Protein AF-A0A317H0X3-F1 (afdb_monomer_lite)

Sequence (182 aa):
QEVAQYVTKSGDRVDGVATDVETVDDAASVFCYGQLVRALLGPDTLLVAAVFHPFAQPYYPYAAIAASWNVIAPMDYWHSRDIRSYSASQVERFVTDSITTIRAAMPSTPTSAAGSALPVEELGQTYDMYSDDGTGNKAPPTGAEIQSDLQTARALGCIGASFFEWQTTTQAEWASIKQFSW

Structure (mmCIF, N/CA/C/O backbone):
data_AF-A0A317H0X3-F1
#
_entry.id   AF-A0A317H0X3-F1
#
loop_
_atom_site.group_PDB
_atom_site.id
_atom_site.type_symbol
_atom_site.label_atom_id
_atom_site.label_alt_id
_atom_site.label_comp_id
_atom_site.label_asym_id
_atom_site.label_entity_id
_atom_site.label_seq_id
_atom_site.pdbx_PDB_ins_code
_atom_site.Cartn_x
_atom_site.Cartn_y
_atom_site.Cartn_z
_atom_site.occupancy
_atom_site.B_iso_or_equiv
_atom_site.auth_seq_id
_atom_site.auth_comp_id
_atom_site.auth_asym_id
_atom_site.auth_atom_id
_atom_site.pdbx_PDB_model_num
ATOM 1 N N . GLN A 1 1 ? -4.798 11.955 18.493 1.00 57.12 1 GLN A N 1
ATOM 2 C CA . GLN A 1 1 ? -6.274 12.053 18.543 1.00 57.12 1 GLN A CA 1
ATOM 3 C C . GLN A 1 1 ? -6.794 13.206 17.695 1.00 57.12 1 GLN A C 1
ATOM 5 O O . GLN A 1 1 ? -7.710 12.963 16.927 1.00 57.12 1 GLN A O 1
ATOM 10 N N . GLU A 1 2 ? -6.196 14.404 17.760 1.00 65.75 2 GLU A N 1
ATOM 11 C CA . GLU A 1 2 ? -6.718 15.587 17.048 1.00 65.75 2 GLU A CA 1
ATOM 12 C C . GLU A 1 2 ? -6.908 15.397 15.537 1.00 65.75 2 GLU A C 1
ATOM 14 O O . GLU A 1 2 ? -7.958 15.768 15.035 1.00 65.75 2 GLU A O 1
ATOM 19 N N . VAL A 1 3 ? -5.970 14.764 14.821 1.00 69.62 3 VAL A N 1
ATOM 20 C CA . VAL A 1 3 ? -6.097 14.566 13.361 1.00 69.62 3 VAL A CA 1
ATOM 21 C C . VAL A 1 3 ? -7.233 13.597 13.006 1.00 69.62 3 VAL A C 1
ATOM 23 O O . VAL A 1 3 ? -8.029 13.881 12.121 1.00 69.62 3 VAL A O 1
ATOM 26 N N . ALA A 1 4 ? -7.352 12.479 13.727 1.00 77.38 4 ALA A N 1
ATOM 27 C CA . ALA A 1 4 ? -8.349 11.441 13.442 1.00 77.38 4 ALA A CA 1
ATOM 28 C C . ALA A 1 4 ? -9.788 11.844 13.818 1.00 77.38 4 ALA A C 1
ATOM 30 O O . ALA A 1 4 ? -10.745 11.259 13.328 1.00 77.38 4 ALA A O 1
ATOM 31 N N . GLN A 1 5 ? -9.943 12.828 14.706 1.00 81.88 5 GLN A N 1
ATOM 32 C CA . GLN A 1 5 ? -11.244 13.353 15.136 1.00 81.88 5 GLN A CA 1
ATOM 33 C C . GLN A 1 5 ? -11.536 14.740 14.552 1.00 81.88 5 GLN A C 1
ATOM 35 O O . GLN A 1 5 ? -12.551 15.350 14.892 1.00 81.88 5 GLN A O 1
ATOM 40 N N . TYR A 1 6 ? -10.649 15.256 13.699 1.00 87.44 6 TYR A N 1
ATOM 41 C CA . TYR A 1 6 ? -10.823 16.563 13.092 1.00 87.44 6 TYR A CA 1
ATOM 42 C C . TYR A 1 6 ? -12.012 16.553 12.131 1.00 87.44 6 TYR A C 1
ATOM 44 O O . TYR A 1 6 ? -12.153 15.662 11.293 1.00 87.44 6 TYR A O 1
ATOM 52 N N . VAL A 1 7 ? -12.842 17.588 12.241 1.00 91.12 7 VAL A N 1
ATOM 53 C CA . VAL A 1 7 ? -13.952 17.848 11.327 1.00 91.12 7 VAL A CA 1
ATOM 54 C C . VAL A 1 7 ? -13.744 19.231 10.724 1.00 91.12 7 VAL A C 1
ATOM 56 O O . VAL A 1 7 ? -13.556 20.213 11.451 1.00 91.12 7 VAL A O 1
ATOM 59 N N . THR A 1 8 ? -13.753 19.319 9.395 1.00 92.62 8 THR A N 1
ATOM 60 C CA . THR A 1 8 ? -13.625 20.596 8.686 1.00 92.62 8 THR A CA 1
ATOM 61 C C . THR A 1 8 ? -14.842 21.481 8.965 1.00 92.62 8 THR A C 1
ATOM 63 O O . THR A 1 8 ? -15.900 21.026 9.402 1.00 92.62 8 THR A O 1
ATOM 66 N N . LYS A 1 9 ? -14.745 22.778 8.648 1.00 94.81 9 LYS A N 1
ATOM 67 C CA . LYS A 1 9 ? -15.907 23.682 8.738 1.00 94.81 9 LYS A CA 1
ATOM 68 C C . LYS A 1 9 ? -17.070 23.256 7.830 1.00 94.81 9 LYS A C 1
ATOM 70 O O . LYS A 1 9 ? -18.208 23.601 8.130 1.00 94.81 9 LYS A O 1
ATOM 75 N N . SER A 1 10 ? -16.788 22.544 6.738 1.00 95.31 10 SER A N 1
ATOM 76 C CA . SER A 1 10 ? -17.785 21.973 5.823 1.00 95.31 10 SER A CA 1
ATOM 77 C C . SER A 1 10 ? -18.396 20.661 6.325 1.00 95.31 10 SER A C 1
ATOM 79 O O . SER A 1 10 ? -19.375 20.207 5.741 1.00 95.31 10 SER A O 1
ATOM 81 N N . GLY A 1 11 ? -17.887 20.089 7.422 1.00 95.06 11 GLY A N 1
ATOM 82 C CA . GLY A 1 11 ? -18.375 18.832 7.993 1.00 95.06 11 GLY A CA 1
ATOM 83 C C . GLY A 1 11 ? -17.641 17.585 7.497 1.00 95.06 11 GLY A C 1
ATOM 84 O O . GLY A 1 11 ? -18.029 16.478 7.869 1.00 95.06 11 GLY A O 1
ATOM 85 N N . ASP A 1 12 ? -16.589 17.74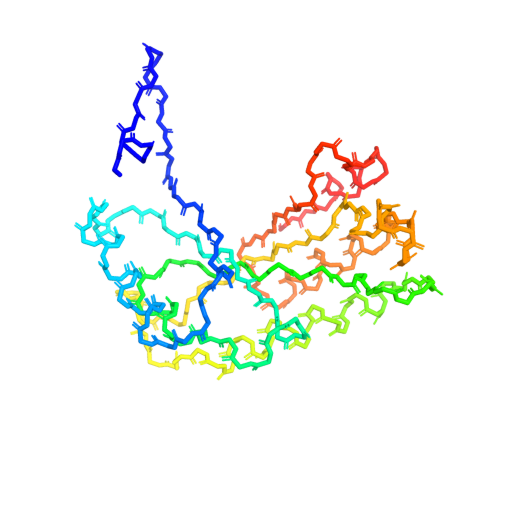6 6.693 1.00 93.06 12 ASP A N 1
ATOM 86 C CA . ASP A 1 12 ? -15.772 16.629 6.220 1.00 93.06 12 ASP A CA 1
ATOM 87 C C . ASP A 1 12 ? -14.940 16.068 7.369 1.00 93.06 12 ASP A C 1
ATOM 89 O O . ASP A 1 12 ? -14.445 16.808 8.224 1.00 93.06 12 ASP A O 1
ATOM 93 N N . ARG A 1 13 ? -14.762 14.753 7.369 1.00 91.56 13 ARG A N 1
ATOM 94 C CA . ARG A 1 13 ? -13.989 14.013 8.364 1.00 91.56 13 ARG A CA 1
ATOM 95 C C . ARG A 1 13 ? -13.214 12.903 7.673 1.00 91.56 13 ARG A C 1
ATOM 97 O O . ARG A 1 13 ? -13.568 12.506 6.567 1.00 91.56 13 ARG A O 1
ATOM 104 N N . VAL A 1 14 ? -12.187 12.395 8.339 1.00 90.19 14 VAL A N 1
ATOM 105 C CA . VAL A 1 14 ? -11.507 11.180 7.885 1.00 90.19 14 VAL A CA 1
ATOM 106 C C . VAL A 1 14 ? -12.385 9.954 8.150 1.00 90.19 14 VAL A C 1
ATOM 108 O O . VAL A 1 14 ? -13.042 9.870 9.188 1.00 90.19 14 VAL A O 1
ATOM 111 N N . ASP A 1 15 ? -12.381 9.000 7.222 1.00 90.81 15 ASP A N 1
ATOM 112 C CA . ASP A 1 15 ? -13.093 7.720 7.367 1.00 90.81 15 ASP A CA 1
ATOM 113 C C . ASP A 1 15 ? -12.230 6.637 8.042 1.00 90.81 15 ASP A C 1
ATOM 115 O O . ASP A 1 15 ? -12.723 5.586 8.450 1.00 90.81 15 ASP A O 1
ATOM 119 N N . GLY A 1 16 ? -10.932 6.903 8.185 1.00 92.00 16 GLY A N 1
ATOM 120 C CA . GLY A 1 16 ? -9.961 5.999 8.780 1.00 92.00 16 GLY A CA 1
ATOM 121 C C . GLY A 1 16 ? -8.596 6.654 8.944 1.00 92.00 16 GLY A C 1
ATOM 122 O O . GLY A 1 16 ? -8.397 7.823 8.612 1.00 92.00 16 GLY A O 1
ATOM 123 N N . VAL A 1 17 ? -7.652 5.881 9.470 1.00 93.25 17 VAL A N 1
ATOM 124 C CA . VAL A 1 17 ? -6.259 6.284 9.654 1.00 93.25 17 VAL A CA 1
ATOM 125 C C . VAL A 1 17 ? -5.363 5.237 9.008 1.00 93.25 17 VAL A C 1
ATOM 127 O O . VAL A 1 17 ? -5.400 4.069 9.395 1.00 93.25 17 VAL A O 1
ATOM 130 N N . ALA A 1 18 ? -4.551 5.671 8.048 1.00 94.00 18 ALA A N 1
ATOM 131 C CA . ALA A 1 18 ? -3.405 4.915 7.572 1.00 94.00 18 ALA A CA 1
ATOM 132 C C . ALA A 1 18 ? -2.159 5.413 8.308 1.00 94.00 18 ALA A C 1
ATOM 134 O O . ALA A 1 18 ? -1.907 6.620 8.340 1.00 94.00 18 ALA A O 1
ATOM 135 N N . THR A 1 19 ? -1.408 4.505 8.922 1.00 92.88 19 THR A N 1
ATOM 136 C CA . THR A 1 19 ? -0.170 4.849 9.625 1.00 92.88 19 THR A CA 1
ATOM 137 C C . THR A 1 19 ? 0.996 4.127 9.001 1.00 92.88 19 THR A C 1
ATOM 139 O O . THR A 1 19 ? 0.939 2.917 8.805 1.00 92.88 19 THR A O 1
ATOM 142 N N . ASP A 1 20 ? 2.063 4.881 8.790 1.00 93.75 20 ASP A N 1
ATOM 143 C CA . ASP A 1 20 ? 3.359 4.372 8.386 1.00 93.75 20 ASP A CA 1
ATOM 144 C C . ASP A 1 20 ? 4.139 3.835 9.596 1.00 93.75 20 ASP A C 1
ATOM 146 O O . ASP A 1 20 ? 4.525 4.591 10.495 1.00 93.75 20 ASP A O 1
ATOM 150 N 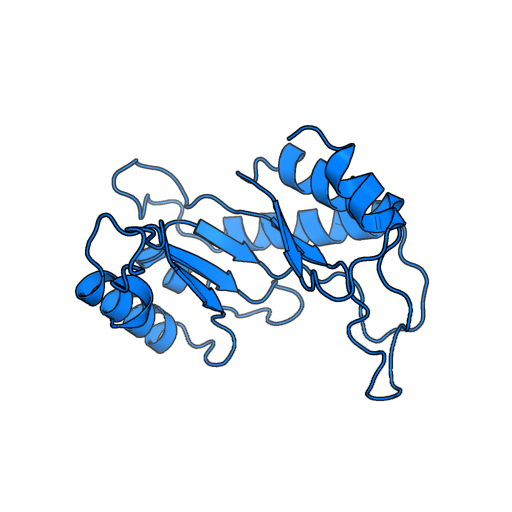N . VAL A 1 21 ? 4.284 2.511 9.690 1.00 93.00 21 VAL A N 1
ATOM 151 C CA . VAL A 1 21 ? 4.850 1.821 10.861 1.00 93.00 21 VAL A CA 1
ATOM 152 C C . VAL A 1 21 ? 6.265 1.318 10.545 1.00 93.00 21 VAL A C 1
ATOM 154 O O . VAL A 1 21 ? 6.544 0.129 10.586 1.00 93.00 21 VAL A O 1
ATOM 157 N N . GLU A 1 22 ? 7.201 2.204 10.223 1.00 85.44 22 GLU A N 1
ATOM 158 C CA . GLU A 1 22 ? 8.555 1.788 9.800 1.00 85.44 22 GLU A CA 1
ATOM 159 C C . GLU A 1 22 ? 9.609 1.816 10.912 1.00 85.44 22 GLU A C 1
ATOM 161 O O . GLU A 1 22 ? 10.504 0.983 10.977 1.00 85.44 22 GLU A O 1
ATOM 166 N N . THR A 1 23 ? 9.547 2.804 11.801 1.00 74.56 23 THR A N 1
ATOM 167 C CA . THR A 1 23 ? 10.720 3.182 12.618 1.00 74.56 23 THR A CA 1
ATOM 168 C C . THR A 1 23 ? 11.031 2.252 13.790 1.00 74.56 23 THR A C 1
ATOM 170 O O . THR A 1 23 ? 12.132 2.309 14.339 1.00 74.56 23 THR A O 1
ATOM 173 N N . VAL A 1 24 ? 10.078 1.408 14.187 1.00 75.62 24 VAL A N 1
ATOM 174 C CA . VAL A 1 24 ? 10.244 0.411 15.246 1.00 75.62 24 VAL A CA 1
ATOM 175 C C . VAL A 1 24 ? 9.689 -0.913 14.744 1.00 75.62 24 VAL A C 1
ATOM 177 O O . VAL A 1 24 ? 8.518 -1.000 14.385 1.00 75.62 24 VAL A O 1
ATOM 180 N N . ASP A 1 25 ? 10.532 -1.938 14.741 1.00 79.81 25 ASP A N 1
ATOM 181 C CA . ASP A 1 25 ? 10.276 -3.246 14.136 1.00 79.81 25 ASP A CA 1
ATOM 182 C C . ASP A 1 25 ? 10.333 -4.401 15.149 1.00 79.81 25 ASP A C 1
ATOM 184 O O . ASP A 1 25 ? 10.272 -5.572 14.774 1.00 79.81 25 ASP A O 1
ATOM 188 N N . ASP A 1 26 ? 10.389 -4.106 16.450 1.00 92.44 26 ASP A N 1
ATOM 189 C CA . ASP A 1 26 ? 10.229 -5.129 17.475 1.00 92.44 26 ASP A CA 1
ATOM 190 C C . ASP A 1 26 ? 8.744 -5.406 17.759 1.00 92.44 26 ASP A C 1
ATOM 192 O O . ASP A 1 26 ? 7.898 -4.508 17.833 1.00 92.44 26 ASP A O 1
ATOM 196 N N . ALA A 1 27 ? 8.417 -6.684 17.949 1.00 91.88 27 ALA A N 1
ATOM 197 C CA . ALA A 1 27 ? 7.035 -7.123 18.098 1.00 91.88 27 ALA A CA 1
ATOM 198 C C . ALA A 1 27 ? 6.316 -6.505 19.311 1.00 91.88 27 ALA A C 1
ATOM 200 O O . ALA A 1 27 ? 5.108 -6.280 19.247 1.00 91.88 27 ALA A O 1
ATOM 201 N N . ALA A 1 28 ? 7.025 -6.234 20.413 1.00 93.88 28 ALA A N 1
ATOM 202 C CA . ALA A 1 28 ? 6.407 -5.733 21.638 1.00 93.88 28 ALA A CA 1
ATOM 203 C C . ALA A 1 28 ? 5.994 -4.264 21.492 1.00 93.88 28 ALA A C 1
ATOM 205 O O . ALA A 1 28 ? 4.867 -3.903 21.845 1.00 93.88 28 ALA A O 1
ATOM 206 N N . SER A 1 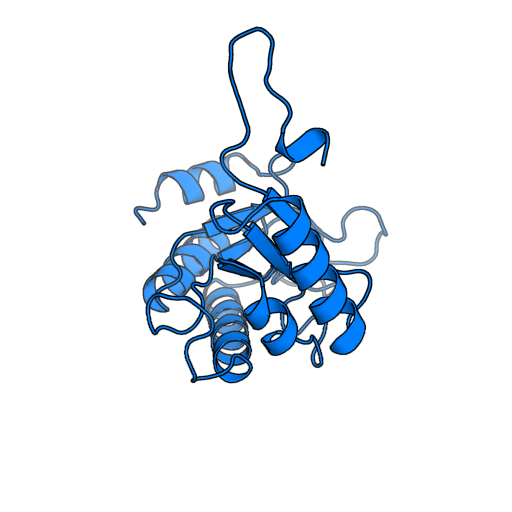29 ? 6.871 -3.433 20.932 1.00 93.88 29 SER A N 1
ATOM 207 C CA . SER A 1 29 ? 6.582 -2.022 20.679 1.00 93.88 29 SER A CA 1
ATOM 208 C C . SER A 1 29 ? 5.499 -1.850 19.622 1.00 93.88 29 SER A C 1
ATOM 210 O O . SER A 1 29 ? 4.562 -1.083 19.844 1.00 93.88 29 SER A O 1
ATOM 212 N N . VAL A 1 30 ? 5.563 -2.609 18.522 1.00 93.12 30 VAL A N 1
ATOM 213 C CA . VAL A 1 30 ? 4.542 -2.577 17.462 1.00 93.12 30 VAL A CA 1
ATOM 214 C C . VAL A 1 30 ? 3.170 -2.984 18.002 1.00 93.12 30 VAL A C 1
ATOM 216 O O . VAL A 1 30 ? 2.173 -2.299 17.757 1.00 93.12 30 VAL A O 1
ATOM 219 N N . PHE A 1 31 ? 3.113 -4.056 18.798 1.00 93.00 31 PHE A N 1
ATOM 220 C CA . PHE A 1 31 ? 1.877 -4.486 19.448 1.00 93.00 31 PHE A CA 1
ATOM 221 C C . PHE A 1 31 ? 1.336 -3.410 20.399 1.00 93.00 31 PHE A C 1
ATOM 223 O O . PHE A 1 31 ? 0.163 -3.043 20.319 1.00 93.00 31 PHE A O 1
ATOM 230 N N . CYS A 1 32 ? 2.189 -2.872 21.278 1.00 93.75 32 CYS A N 1
ATOM 231 C CA . CYS A 1 32 ? 1.810 -1.839 22.240 1.00 93.75 32 CYS A CA 1
ATOM 232 C C . CYS A 1 32 ? 1.271 -0.585 21.538 1.00 93.75 32 CYS A C 1
ATOM 234 O O . CYS A 1 32 ? 0.206 -0.081 21.896 1.00 93.75 32 CYS A O 1
ATOM 236 N N . TYR A 1 33 ? 1.960 -0.126 20.491 1.00 93.25 33 TYR A N 1
ATOM 237 C CA . TYR A 1 33 ? 1.529 1.005 19.678 1.00 93.25 33 TYR A CA 1
ATOM 238 C C . TYR A 1 33 ? 0.145 0.765 19.065 1.00 93.25 33 TYR A C 1
ATOM 240 O O . TYR A 1 33 ? -0.752 1.591 19.241 1.00 93.25 33 TYR A O 1
ATOM 248 N N . GLY A 1 34 ? -0.068 -0.391 18.428 1.00 91.88 34 GLY A N 1
ATOM 249 C CA . GLY A 1 34 ? -1.363 -0.753 17.850 1.00 91.88 34 GLY A CA 1
ATOM 250 C C . GLY A 1 34 ? -2.499 -0.760 18.880 1.00 91.88 34 GLY A C 1
ATOM 251 O O . GLY A 1 34 ? -3.564 -0.192 18.627 1.00 91.88 34 GLY A O 1
ATOM 252 N N . GLN A 1 35 ? -2.268 -1.333 20.066 1.00 92.69 35 GLN A N 1
ATOM 253 C CA . GLN A 1 35 ? -3.260 -1.359 21.147 1.00 92.69 35 GLN A CA 1
ATOM 254 C C . GLN A 1 35 ? -3.591 0.049 21.663 1.00 92.69 35 GLN A C 1
ATOM 256 O O . GLN A 1 35 ? -4.761 0.362 21.887 1.00 92.69 35 GLN A O 1
ATOM 261 N N . LEU A 1 36 ? -2.585 0.919 21.807 1.00 93.38 36 LEU A N 1
ATOM 262 C CA . LEU A 1 36 ? -2.789 2.310 22.216 1.00 93.38 36 LEU A CA 1
ATOM 263 C C . LEU A 1 36 ? -3.593 3.092 21.173 1.00 93.38 36 LEU A C 1
ATOM 265 O O . LEU A 1 36 ? -4.559 3.765 21.532 1.00 93.38 36 LEU A O 1
ATOM 269 N N . VAL A 1 37 ? -3.249 2.975 19.886 1.00 91.88 37 VAL A N 1
ATOM 270 C CA . VAL A 1 37 ? -4.001 3.620 18.796 1.00 91.88 37 VAL A CA 1
ATOM 271 C C . VAL A 1 37 ? -5.455 3.144 18.799 1.00 91.88 37 VAL A C 1
ATOM 273 O O . VAL A 1 37 ? -6.370 3.971 18.788 1.00 91.88 37 VAL A O 1
ATOM 276 N N . ARG A 1 38 ? -5.686 1.829 18.904 1.00 91.25 38 ARG A N 1
ATOM 277 C CA . ARG A 1 38 ? -7.032 1.247 18.966 1.00 91.25 38 ARG A CA 1
ATOM 278 C C . ARG A 1 38 ? -7.829 1.746 20.173 1.00 91.25 38 ARG A C 1
ATOM 280 O O . ARG A 1 38 ? -8.991 2.113 20.018 1.00 91.25 38 ARG A O 1
ATOM 287 N N . ALA A 1 39 ? -7.220 1.803 21.356 1.00 91.94 39 ALA A N 1
ATOM 288 C CA . ALA A 1 39 ? -7.875 2.303 22.564 1.00 91.94 39 ALA A CA 1
ATOM 289 C C . ALA A 1 39 ? -8.245 3.793 22.454 1.00 91.94 39 ALA A C 1
ATOM 291 O O . ALA A 1 39 ? -9.290 4.209 22.949 1.00 91.94 39 ALA A O 1
ATOM 292 N N . LEU A 1 40 ? -7.406 4.594 21.789 1.00 91.81 40 LEU A N 1
ATOM 293 C CA . LEU A 1 40 ? -7.613 6.035 21.637 1.00 91.81 40 LEU A CA 1
ATOM 294 C C . LEU A 1 40 ? -8.637 6.401 20.557 1.00 91.81 40 LEU A C 1
ATOM 296 O O . LEU A 1 40 ? -9.271 7.450 20.684 1.00 91.81 40 LEU A O 1
ATOM 300 N N . LEU A 1 41 ? -8.754 5.599 19.495 1.00 90.62 41 LEU A N 1
ATOM 301 C CA . LEU A 1 41 ? -9.628 5.866 18.344 1.00 90.62 41 LEU A CA 1
ATOM 302 C C . LEU A 1 41 ? -10.928 5.053 18.363 1.00 90.62 41 LEU A C 1
ATOM 304 O O . LEU A 1 41 ? -11.860 5.365 17.627 1.00 90.62 41 LEU A O 1
ATOM 308 N N . GLY A 1 42 ? -11.010 4.037 19.217 1.00 89.31 42 GLY A N 1
ATOM 309 C CA . GLY A 1 42 ? -12.183 3.189 19.359 1.00 89.31 42 GLY A CA 1
ATOM 310 C C . GLY A 1 42 ? -12.222 2.007 18.380 1.00 89.31 42 GLY A C 1
ATOM 311 O O . GLY A 1 42 ? -11.441 1.924 17.422 1.00 89.31 42 GLY A O 1
ATOM 312 N N . PRO A 1 43 ? -13.130 1.049 18.635 1.00 87.88 43 PRO A N 1
ATOM 313 C CA . PRO A 1 43 ? -13.199 -0.208 17.893 1.00 87.88 43 PRO A CA 1
ATOM 314 C C . PRO A 1 43 ? -13.642 -0.038 16.435 1.00 87.88 43 PRO A C 1
ATOM 316 O O . PRO A 1 43 ? -13.238 -0.836 15.596 1.00 87.88 43 PRO A O 1
ATOM 319 N N . ASP A 1 44 ? -14.406 1.012 16.129 1.00 88.44 44 ASP A N 1
ATOM 320 C CA . ASP A 1 44 ? -15.044 1.190 14.818 1.00 88.44 44 ASP A CA 1
ATOM 321 C C . ASP A 1 44 ? -14.198 1.991 13.817 1.00 88.44 44 ASP A C 1
ATOM 323 O O . ASP A 1 44 ? -14.551 2.087 12.644 1.00 88.44 44 ASP A O 1
ATOM 327 N N . THR A 1 45 ? -13.075 2.571 14.253 1.00 91.06 45 THR A N 1
ATOM 328 C CA . THR A 1 45 ? -12.192 3.321 13.350 1.00 91.06 45 THR A CA 1
ATOM 329 C C . THR A 1 45 ? -11.456 2.357 12.420 1.00 91.06 45 THR A C 1
ATOM 331 O O . THR A 1 45 ? -10.805 1.423 12.896 1.00 91.06 45 THR A O 1
ATOM 334 N N . LEU A 1 46 ? -11.507 2.600 11.107 1.00 92.81 46 LEU A N 1
ATOM 335 C CA . LEU A 1 46 ? -10.696 1.870 10.134 1.00 92.81 46 LEU A CA 1
ATOM 336 C C . LEU A 1 46 ? -9.216 2.228 10.318 1.00 92.81 46 LEU A C 1
ATOM 338 O O . LEU A 1 46 ? -8.837 3.388 10.170 1.00 92.81 46 LEU A O 1
ATOM 342 N N . LEU A 1 47 ? -8.389 1.231 10.627 1.00 94.06 47 LEU A N 1
ATOM 343 C CA . LEU A 1 47 ? -6.941 1.365 10.766 1.00 94.06 47 LEU A CA 1
ATOM 344 C C . LEU A 1 47 ? -6.218 0.547 9.690 1.00 94.06 47 LEU A C 1
ATOM 346 O O . LEU A 1 47 ? -6.350 -0.681 9.659 1.00 94.06 47 LEU A O 1
ATOM 350 N N . VAL A 1 48 ? -5.412 1.216 8.868 1.00 96.06 48 VAL A N 1
ATOM 351 C CA . VAL A 1 48 ? -4.543 0.605 7.849 1.00 96.06 48 VAL A CA 1
ATOM 352 C C . VAL A 1 48 ? -3.085 0.775 8.272 1.00 96.06 48 VAL A C 1
ATOM 354 O O . VAL A 1 48 ? -2.644 1.892 8.532 1.00 96.06 48 VAL A O 1
ATOM 357 N N . ALA A 1 49 ? -2.337 -0.320 8.375 1.00 95.69 49 ALA A N 1
ATOM 358 C CA . ALA A 1 49 ? -0.905 -0.254 8.649 1.00 95.69 49 ALA A CA 1
ATOM 359 C C . ALA A 1 49 ? -0.142 -0.285 7.325 1.00 95.69 49 ALA A C 1
ATOM 361 O O . ALA A 1 49 ? -0.104 -1.339 6.691 1.00 95.69 49 ALA A O 1
ATOM 362 N N . ALA A 1 50 ? 0.475 0.832 6.939 1.00 96.62 50 ALA A N 1
ATOM 363 C CA . ALA A 1 50 ? 1.532 0.823 5.938 1.00 96.62 50 ALA A CA 1
ATOM 364 C C . ALA A 1 50 ? 2.799 0.255 6.595 1.00 96.62 50 ALA A C 1
ATOM 366 O O . ALA A 1 50 ? 3.211 0.712 7.665 1.00 96.62 50 ALA A O 1
ATOM 367 N N . VAL A 1 51 ? 3.343 -0.821 6.029 1.00 96.06 51 VAL A N 1
ATOM 368 C CA . VAL A 1 51 ? 4.406 -1.618 6.662 1.00 96.06 51 VAL A CA 1
ATOM 369 C C . VAL A 1 51 ? 5.540 -1.897 5.694 1.00 96.06 51 VAL A C 1
ATOM 371 O O . VAL A 1 51 ? 5.340 -1.925 4.480 1.00 96.06 51 VAL A O 1
ATOM 374 N N . PHE A 1 52 ? 6.726 -2.196 6.227 1.00 96.12 52 PHE A N 1
ATOM 375 C CA . PHE A 1 52 ? 7.797 -2.732 5.398 1.00 96.12 52 PHE A CA 1
ATOM 376 C C . PHE A 1 52 ? 7.374 -4.035 4.721 1.00 96.12 52 PHE A C 1
ATOM 378 O O . PHE A 1 52 ? 6.788 -4.927 5.344 1.00 96.12 52 PHE A O 1
ATOM 385 N N . HIS A 1 53 ? 7.750 -4.170 3.454 1.00 94.62 53 HIS A N 1
ATOM 386 C CA . HIS A 1 53 ? 7.709 -5.443 2.753 1.00 94.62 53 HIS A CA 1
ATOM 387 C C . HIS A 1 53 ? 8.843 -6.378 3.237 1.00 94.62 53 HIS A C 1
ATOM 389 O O . HIS A 1 53 ? 9.881 -5.903 3.723 1.00 94.62 53 HIS A O 1
ATOM 395 N N . PRO A 1 54 ? 8.713 -7.710 3.078 1.00 95.38 54 PRO A N 1
ATOM 396 C CA . PRO A 1 54 ? 9.642 -8.683 3.664 1.00 95.38 54 PRO A CA 1
ATOM 397 C C . PRO A 1 54 ? 11.083 -8.592 3.149 1.00 95.38 54 PRO A C 1
ATOM 399 O O . PRO A 1 54 ? 12.001 -9.110 3.780 1.00 95.38 54 PRO A O 1
ATOM 402 N N . PHE A 1 55 ? 11.308 -7.952 2.000 1.00 93.69 55 PHE A N 1
ATOM 403 C CA . PHE A 1 55 ? 12.654 -7.781 1.442 1.00 93.69 55 PHE A CA 1
ATOM 404 C C . PHE A 1 55 ? 13.364 -6.528 1.965 1.00 93.69 55 PHE A C 1
ATOM 406 O O . PHE A 1 55 ? 14.593 -6.505 1.966 1.00 93.69 55 PHE A O 1
ATOM 413 N N . ALA A 1 56 ? 12.617 -5.517 2.425 1.00 91.94 56 ALA A N 1
ATOM 414 C CA . ALA A 1 56 ? 13.178 -4.370 3.136 1.00 91.94 56 ALA A CA 1
ATOM 415 C C . ALA A 1 56 ? 13.451 -4.708 4.603 1.00 91.94 56 ALA A C 1
ATOM 417 O O . ALA A 1 56 ? 14.506 -4.344 5.121 1.00 91.94 56 ALA A O 1
ATOM 418 N N . GLN A 1 57 ? 12.536 -5.440 5.253 1.00 93.62 57 GLN A N 1
ATOM 419 C CA . GLN A 1 57 ? 12.714 -5.875 6.636 1.00 93.62 57 GLN A CA 1
ATOM 420 C C . GLN A 1 57 ? 12.254 -7.334 6.859 1.00 93.62 57 GLN A C 1
ATOM 422 O O . GLN A 1 57 ? 11.089 -7.576 7.178 1.00 93.62 57 GLN A O 1
ATOM 427 N N . PRO A 1 58 ? 13.156 -8.333 6.745 1.00 92.56 58 PRO A N 1
ATOM 428 C CA . PRO A 1 58 ? 12.802 -9.758 6.820 1.00 92.56 58 PRO A CA 1
ATOM 429 C C . PRO A 1 58 ? 12.171 -10.226 8.134 1.00 92.56 58 PRO A C 1
ATOM 431 O O . PRO A 1 58 ? 11.464 -11.232 8.151 1.00 92.56 58 PRO A O 1
ATOM 434 N N . TYR A 1 59 ? 12.440 -9.528 9.238 1.00 91.06 59 TYR A N 1
ATOM 435 C CA . TYR A 1 59 ? 11.936 -9.887 10.569 1.00 91.06 59 TYR A CA 1
ATOM 436 C C . TYR A 1 59 ? 10.793 -8.987 11.039 1.00 91.06 59 TYR A C 1
ATOM 438 O O . TYR A 1 59 ? 10.500 -8.937 12.234 1.00 91.06 59 TYR A O 1
ATOM 446 N N . TYR A 1 60 ? 10.150 -8.273 10.113 1.00 95.00 60 TYR A N 1
ATOM 447 C CA . TYR A 1 60 ? 9.088 -7.342 10.451 1.00 95.00 60 TYR A CA 1
ATOM 448 C C . TYR A 1 60 ? 7.903 -8.060 11.141 1.00 95.00 60 TYR A C 1
ATOM 450 O O . TYR A 1 60 ? 7.472 -9.130 10.693 1.00 95.00 60 TYR A O 1
ATOM 458 N N . PRO A 1 61 ? 7.352 -7.524 12.247 1.00 94.12 61 PRO A N 1
ATOM 459 C CA . PRO A 1 61 ? 6.467 -8.277 13.129 1.00 94.12 61 PRO A CA 1
ATOM 460 C C . PRO A 1 61 ? 5.003 -8.219 12.662 1.00 94.12 61 PRO A C 1
ATOM 462 O O . PRO A 1 61 ? 4.128 -7.709 13.367 1.00 94.12 61 PRO A O 1
ATOM 465 N N . TYR A 1 62 ? 4.698 -8.790 11.491 1.00 93.88 62 TYR A N 1
ATOM 466 C CA . TYR A 1 62 ? 3.346 -8.775 10.904 1.00 93.88 62 TYR A CA 1
ATOM 467 C C . TYR A 1 62 ? 2.265 -9.320 11.847 1.00 93.88 62 TYR A C 1
ATOM 469 O O . TYR A 1 62 ? 1.155 -8.796 11.879 1.00 93.88 62 TYR A O 1
ATOM 477 N N . ALA A 1 63 ? 2.581 -10.318 12.678 1.00 91.75 63 ALA A N 1
ATOM 478 C CA . ALA A 1 63 ? 1.646 -10.833 13.679 1.00 91.75 63 ALA A CA 1
ATOM 479 C C . ALA A 1 63 ? 1.280 -9.802 14.766 1.00 91.75 63 ALA A C 1
ATOM 481 O O . ALA A 1 63 ? 0.152 -9.804 15.259 1.00 91.75 63 ALA A O 1
ATOM 482 N N . ALA A 1 64 ? 2.206 -8.910 15.131 1.00 92.00 64 ALA A N 1
ATOM 483 C CA . ALA A 1 64 ? 1.954 -7.842 16.097 1.00 92.00 64 ALA A CA 1
ATOM 484 C C . ALA A 1 64 ? 1.055 -6.749 15.500 1.00 92.00 64 ALA A C 1
ATOM 486 O O . ALA A 1 64 ? 0.117 -6.296 16.161 1.00 92.00 64 ALA A O 1
ATOM 487 N N . ILE A 1 65 ? 1.282 -6.391 14.229 1.00 93.12 65 ILE A N 1
ATOM 488 C CA . ILE A 1 65 ? 0.357 -5.549 13.454 1.00 93.12 65 ILE A CA 1
ATOM 489 C C . ILE A 1 65 ? -1.020 -6.222 13.403 1.00 93.12 65 ILE A C 1
ATOM 491 O O . ILE A 1 65 ? -2.048 -5.614 13.706 1.00 93.12 65 ILE A O 1
ATOM 495 N N . ALA A 1 66 ? -1.051 -7.522 13.121 1.00 91.00 66 ALA A N 1
ATOM 496 C CA . ALA A 1 66 ? -2.297 -8.239 12.934 1.00 91.00 66 ALA A CA 1
ATOM 497 C C . ALA A 1 66 ? -3.221 -8.257 14.169 1.00 91.00 66 ALA A C 1
ATOM 499 O O . ALA A 1 66 ? -4.406 -8.561 14.058 1.00 91.00 66 ALA A O 1
ATOM 500 N N . ALA A 1 67 ? -2.711 -7.925 15.354 1.00 89.38 67 ALA A N 1
ATOM 501 C CA . ALA A 1 67 ? -3.492 -7.931 16.584 1.00 89.38 67 ALA A CA 1
ATOM 502 C C . ALA A 1 67 ? -4.364 -6.679 16.809 1.00 89.38 67 ALA A C 1
ATOM 504 O O . ALA A 1 67 ? -5.221 -6.702 17.692 1.00 89.38 67 ALA A O 1
ATOM 505 N N . SER A 1 68 ? -4.137 -5.580 16.077 1.00 89.56 68 SER A N 1
ATOM 506 C CA . SER A 1 68 ? -4.786 -4.282 16.377 1.00 89.56 68 SER A CA 1
ATOM 507 C C . SER A 1 68 ? -5.379 -3.556 15.163 1.00 89.56 68 SER A C 1
ATOM 509 O O . SER A 1 68 ? -6.268 -2.707 15.312 1.00 89.56 68 SER A O 1
ATOM 511 N N . TRP A 1 69 ? -4.876 -3.871 13.971 1.00 92.56 69 TRP A N 1
ATOM 512 C CA . TRP A 1 69 ? -5.172 -3.173 12.720 1.00 92.56 69 TRP A CA 1
ATOM 513 C C . TRP A 1 69 ? -6.307 -3.854 11.944 1.00 92.56 69 TRP A C 1
ATOM 515 O O . TRP A 1 69 ? -6.662 -4.989 12.245 1.00 92.56 69 TRP A O 1
ATOM 525 N N . ASN A 1 70 ? -6.914 -3.152 10.981 1.00 93.25 70 ASN A N 1
ATOM 526 C CA . ASN A 1 70 ? -7.970 -3.701 10.119 1.00 93.25 70 ASN A CA 1
ATOM 527 C C . ASN A 1 70 ? -7.444 -4.165 8.759 1.00 93.25 70 ASN A C 1
ATOM 529 O O . ASN A 1 70 ? -8.039 -5.060 8.166 1.00 93.25 70 ASN A O 1
ATOM 533 N N . VAL A 1 71 ? -6.367 -3.552 8.269 1.00 95.19 71 VAL A N 1
ATOM 534 C CA . VAL A 1 71 ? -5.744 -3.853 6.976 1.00 95.19 71 VAL A CA 1
ATOM 535 C C . VAL A 1 71 ? -4.230 -3.719 7.123 1.00 95.19 71 VAL A C 1
ATOM 537 O O . VAL A 1 71 ? -3.755 -2.828 7.832 1.00 95.19 71 VAL A O 1
ATOM 540 N N . ILE A 1 72 ? -3.486 -4.600 6.459 1.00 95.81 72 ILE A N 1
ATOM 541 C CA . ILE A 1 72 ? -2.041 -4.456 6.249 1.00 95.81 72 ILE A CA 1
ATOM 542 C C . ILE A 1 72 ? -1.811 -3.998 4.808 1.00 95.81 72 ILE A C 1
ATOM 544 O O . ILE A 1 72 ? -2.387 -4.582 3.895 1.00 95.81 72 ILE A O 1
ATOM 548 N N . ALA A 1 73 ? -0.970 -2.987 4.621 1.00 98.00 73 ALA A N 1
ATOM 549 C CA . ALA A 1 73 ? -0.573 -2.449 3.329 1.00 98.00 73 ALA A CA 1
ATOM 550 C C . ALA A 1 73 ? 0.960 -2.475 3.208 1.00 98.00 73 ALA A C 1
ATOM 552 O O . ALA A 1 73 ? 1.623 -1.559 3.701 1.00 98.00 73 ALA A O 1
ATOM 553 N N . PRO A 1 74 ? 1.571 -3.544 2.669 1.00 97.50 74 PRO A N 1
ATOM 554 C CA . PRO A 1 74 ? 3.011 -3.556 2.495 1.00 97.50 74 PRO A CA 1
ATOM 555 C C . PRO A 1 74 ? 3.417 -2.561 1.419 1.00 97.50 74 PRO A C 1
ATOM 557 O O . PRO A 1 74 ? 2.854 -2.557 0.330 1.00 97.50 74 PRO A O 1
ATOM 560 N N . MET A 1 75 ? 4.402 -1.733 1.748 1.00 97.06 75 MET A N 1
ATOM 561 C CA . MET A 1 75 ? 5.057 -0.816 0.821 1.00 97.06 75 MET A CA 1
ATOM 562 C C . MET A 1 75 ? 5.923 -1.610 -0.155 1.00 97.06 75 MET A C 1
ATOM 564 O O . MET A 1 75 ? 7.140 -1.691 0.000 1.00 97.06 75 MET A O 1
ATOM 568 N N . ASP A 1 76 ? 5.296 -2.260 -1.122 1.00 97.00 76 ASP A N 1
ATOM 569 C CA . ASP A 1 76 ? 5.906 -3.201 -2.053 1.00 97.00 76 ASP A CA 1
ATOM 570 C C . ASP A 1 76 ? 6.653 -2.446 -3.165 1.00 97.00 76 ASP A C 1
ATOM 572 O O . ASP A 1 76 ? 6.353 -2.510 -4.353 1.00 97.00 76 ASP A O 1
ATOM 576 N N . TYR A 1 77 ? 7.686 -1.700 -2.776 1.00 94.25 77 TYR A N 1
ATOM 577 C CA . TYR A 1 77 ? 8.495 -0.907 -3.695 1.00 94.25 77 TYR A CA 1
ATOM 578 C C . TYR A 1 77 ? 9.562 -1.787 -4.354 1.00 94.25 77 TYR A C 1
ATOM 580 O O . TYR A 1 77 ? 10.647 -2.022 -3.817 1.00 94.25 77 TYR A O 1
ATOM 588 N N . TRP A 1 78 ? 9.225 -2.332 -5.526 1.00 93.81 78 TRP A N 1
ATOM 589 C CA . TRP A 1 78 ? 10.011 -3.378 -6.186 1.00 93.81 78 TRP A CA 1
ATOM 590 C C . TRP A 1 78 ? 11.319 -2.893 -6.821 1.00 93.81 78 TRP A C 1
ATOM 592 O O . TRP A 1 78 ? 12.200 -3.718 -7.104 1.00 93.81 78 TRP A O 1
ATOM 602 N N . HIS A 1 79 ? 11.494 -1.589 -7.065 1.00 91.44 79 HIS A N 1
ATOM 603 C CA . HIS A 1 79 ? 12.781 -1.075 -7.538 1.00 91.44 79 HIS A CA 1
ATOM 604 C C . HIS A 1 79 ? 13.811 -1.082 -6.408 1.00 91.44 79 HIS A C 1
ATOM 606 O O . HIS A 1 79 ? 13.647 -0.425 -5.389 1.00 91.44 79 HIS A O 1
ATOM 612 N N . SER A 1 80 ? 14.925 -1.779 -6.624 1.00 86.56 80 SER A N 1
ATOM 613 C CA . SER A 1 80 ? 16.116 -1.718 -5.774 1.00 86.56 80 SER A CA 1
ATOM 614 C C . SER A 1 80 ? 17.114 -0.656 -6.249 1.00 86.56 80 SER A C 1
ATOM 616 O O . SER A 1 80 ? 16.996 -0.098 -7.344 1.00 86.56 80 SER A O 1
ATOM 618 N N . ARG A 1 81 ? 18.157 -0.432 -5.440 1.00 84.44 81 ARG A N 1
ATOM 619 C CA . ARG A 1 81 ? 19.312 0.418 -5.783 1.00 84.44 81 ARG A CA 1
ATOM 620 C C . ARG A 1 81 ? 20.075 -0.056 -7.028 1.00 84.44 81 ARG A C 1
ATOM 622 O O . ARG A 1 81 ? 20.913 0.678 -7.542 1.00 84.44 81 ARG A O 1
ATOM 629 N N . ASP A 1 82 ? 19.829 -1.260 -7.533 1.00 83.31 82 ASP A N 1
ATOM 630 C CA . ASP A 1 82 ? 20.519 -1.737 -8.727 1.00 83.31 82 ASP A CA 1
ATOM 631 C C . ASP A 1 82 ? 20.004 -1.011 -9.972 1.00 83.31 82 ASP A C 1
ATOM 633 O O . ASP A 1 82 ? 18.809 -1.025 -10.274 1.00 83.31 82 ASP A O 1
ATOM 637 N N . ILE A 1 83 ? 20.924 -0.428 -10.745 1.00 82.31 83 ILE A N 1
ATOM 638 C CA . ILE A 1 83 ? 20.599 0.184 -12.037 1.00 82.31 83 ILE A CA 1
ATOM 639 C C . ILE A 1 83 ? 20.274 -0.933 -13.032 1.00 82.31 83 ILE A C 1
ATOM 641 O O . ILE A 1 83 ? 21.163 -1.538 -13.635 1.00 82.31 83 ILE A O 1
ATOM 645 N N . ARG A 1 84 ? 18.982 -1.212 -13.201 1.00 86.00 84 ARG A N 1
ATOM 646 C CA . ARG A 1 84 ? 18.461 -2.199 -14.148 1.00 86.00 84 ARG A CA 1
ATOM 647 C C . ARG A 1 84 ? 17.032 -1.864 -14.551 1.00 86.00 84 ARG A C 1
ATOM 649 O O . ARG A 1 84 ? 16.329 -1.147 -13.850 1.00 86.00 84 ARG A O 1
ATOM 656 N N . SER A 1 85 ? 16.590 -2.443 -15.659 1.00 88.25 85 SER A N 1
ATOM 657 C CA . SER A 1 85 ? 15.170 -2.471 -16.004 1.00 88.25 85 SER A CA 1
ATOM 658 C C . SER A 1 85 ? 14.449 -3.563 -15.217 1.00 88.25 85 SER A C 1
ATOM 660 O O . SER A 1 85 ? 15.016 -4.631 -14.970 1.00 88.25 85 SER A O 1
ATOM 662 N N . TYR A 1 86 ? 13.190 -3.297 -14.885 1.00 92.50 86 TYR A N 1
ATOM 663 C CA . TYR A 1 86 ? 12.285 -4.228 -14.227 1.00 92.50 86 TYR A CA 1
ATOM 664 C C . TYR A 1 86 ? 11.217 -4.673 -15.229 1.00 92.50 86 TYR A C 1
ATOM 666 O O . TYR A 1 86 ? 10.607 -3.855 -15.914 1.00 92.50 86 TYR A O 1
ATOM 674 N N . SER A 1 87 ? 11.030 -5.981 -15.378 1.00 95.69 87 SER A N 1
ATOM 675 C CA . SER A 1 87 ? 9.972 -6.557 -16.207 1.00 95.69 87 SER A CA 1
ATOM 676 C C . SER A 1 87 ? 8.704 -6.789 -15.391 1.00 95.69 87 SER A C 1
ATOM 678 O O . SER A 1 87 ? 8.773 -7.032 -14.189 1.00 95.69 87 SER A O 1
ATOM 680 N N . ALA A 1 88 ? 7.549 -6.847 -16.059 1.00 97.62 88 ALA A N 1
ATOM 681 C CA . ALA A 1 88 ? 6.286 -7.263 -15.438 1.00 97.62 88 ALA A CA 1
ATOM 682 C C . ALA A 1 88 ? 6.438 -8.580 -14.645 1.00 97.62 88 ALA A C 1
ATOM 684 O O . ALA A 1 88 ? 6.114 -8.650 -13.470 1.00 97.62 88 ALA A O 1
ATOM 685 N N . SER A 1 89 ? 7.094 -9.592 -15.222 1.00 98.31 89 SER A N 1
ATOM 686 C CA . SER A 1 89 ? 7.346 -10.874 -14.541 1.00 98.31 89 SER A CA 1
ATOM 687 C C . SER A 1 89 ? 8.278 -10.791 -13.317 1.00 98.31 89 SER A C 1
ATOM 689 O O . SER A 1 89 ? 8.403 -11.750 -12.556 1.00 98.31 89 SER A O 1
ATOM 691 N N . GLN A 1 90 ? 9.046 -9.710 -13.158 1.00 97.44 90 GLN A N 1
ATOM 692 C CA . GLN A 1 90 ? 9.803 -9.453 -11.930 1.00 97.44 90 GLN A CA 1
ATOM 693 C C . GLN A 1 90 ? 8.904 -8.828 -10.864 1.00 97.44 90 GLN A C 1
ATOM 695 O O . GLN A 1 90 ? 9.005 -9.245 -9.715 1.00 97.44 90 GLN A O 1
ATOM 700 N N . VAL A 1 91 ? 8.010 -7.918 -11.256 1.00 98.00 91 VAL A N 1
ATOM 701 C CA . VAL A 1 91 ? 6.995 -7.332 -10.368 1.00 98.00 91 VAL A CA 1
ATOM 702 C C . VAL A 1 91 ? 6.037 -8.401 -9.856 1.00 98.00 91 VAL A C 1
ATOM 704 O O . VAL A 1 91 ? 5.898 -8.555 -8.652 1.00 98.00 91 VAL A O 1
ATOM 707 N N . GLU A 1 92 ? 5.477 -9.225 -10.747 1.00 98.75 92 GLU A N 1
ATOM 708 C CA . GLU A 1 92 ? 4.597 -10.345 -10.380 1.00 98.75 92 GLU A CA 1
ATOM 709 C C . GLU A 1 92 ? 5.230 -11.241 -9.308 1.00 98.75 92 GLU A C 1
ATOM 711 O O . GLU A 1 92 ? 4.593 -11.574 -8.311 1.00 98.75 92 GLU A O 1
ATOM 716 N N . ARG A 1 93 ? 6.505 -11.609 -9.483 1.00 98.69 93 ARG A N 1
ATOM 717 C CA . ARG A 1 93 ? 7.216 -12.438 -8.501 1.00 98.69 93 ARG A CA 1
ATOM 718 C C . ARG A 1 93 ? 7.430 -11.712 -7.182 1.00 98.69 93 ARG A C 1
ATOM 720 O O . ARG A 1 93 ? 7.182 -12.304 -6.142 1.00 98.69 93 ARG A O 1
ATOM 727 N N . PHE A 1 94 ? 7.867 -10.455 -7.227 1.00 98.38 94 PHE A N 1
ATOM 728 C CA . PHE A 1 94 ? 8.093 -9.655 -6.027 1.00 98.38 94 PHE A CA 1
ATOM 729 C C . PHE A 1 94 ? 6.816 -9.540 -5.185 1.00 98.38 94 PHE A C 1
ATOM 731 O O . PHE A 1 94 ? 6.834 -9.908 -4.012 1.00 98.38 94 PHE A O 1
ATOM 738 N N . VAL A 1 95 ? 5.709 -9.124 -5.805 1.00 98.62 95 VAL A N 1
ATOM 739 C CA . VAL A 1 95 ? 4.410 -8.941 -5.138 1.00 98.62 95 VAL A CA 1
ATOM 740 C C . VAL A 1 95 ? 3.866 -10.284 -4.645 1.00 98.62 95 VAL A C 1
ATOM 742 O O . VAL A 1 95 ? 3.402 -10.407 -3.513 1.0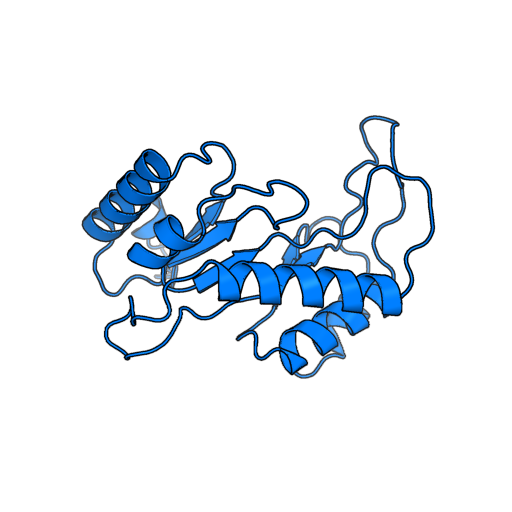0 98.62 95 VAL A O 1
ATOM 745 N N . THR A 1 96 ? 3.997 -11.349 -5.446 1.00 98.75 96 THR A N 1
ATOM 746 C CA . THR A 1 96 ? 3.620 -12.706 -5.013 1.00 98.75 96 THR A CA 1
ATOM 747 C C . THR A 1 96 ? 4.374 -13.128 -3.761 1.00 98.75 96 THR A C 1
ATOM 749 O O . THR A 1 96 ? 3.757 -13.547 -2.778 1.00 98.75 96 THR A O 1
ATOM 752 N N . ASP A 1 97 ? 5.697 -13.016 -3.773 1.00 98.56 97 ASP A N 1
ATOM 753 C CA . ASP A 1 97 ? 6.533 -13.460 -2.666 1.00 98.56 97 ASP A CA 1
ATOM 754 C C . ASP A 1 97 ? 6.307 -12.589 -1.415 1.00 98.56 97 ASP A C 1
ATOM 756 O O . ASP A 1 97 ? 6.243 -13.123 -0.304 1.00 98.56 97 ASP A O 1
ATOM 760 N N . SER A 1 98 ? 6.104 -11.276 -1.575 1.00 98.50 98 SER A N 1
ATOM 761 C CA . SER A 1 98 ? 5.794 -10.360 -0.471 1.00 98.50 98 SER A CA 1
ATOM 762 C C . SER A 1 98 ? 4.464 -10.707 0.206 1.00 98.50 98 SER A C 1
ATOM 764 O O . SER A 1 98 ? 4.427 -11.070 1.388 1.00 98.50 98 SER A O 1
ATOM 766 N N . ILE A 1 99 ? 3.368 -10.710 -0.559 1.00 98.06 99 ILE A N 1
ATOM 767 C CA . ILE A 1 99 ? 2.012 -10.936 -0.044 1.00 98.06 99 ILE A CA 1
ATOM 768 C C . ILE A 1 99 ? 1.868 -12.333 0.564 1.00 98.06 99 ILE A C 1
ATOM 770 O O . ILE A 1 99 ? 1.233 -12.503 1.613 1.00 98.06 99 ILE A O 1
ATOM 774 N N . THR A 1 100 ? 2.462 -13.355 -0.058 1.00 97.19 100 THR A N 1
ATOM 775 C CA . THR A 1 100 ? 2.425 -14.721 0.486 1.00 97.19 100 THR A CA 1
ATOM 776 C C . THR A 1 100 ? 3.219 -14.842 1.786 1.00 97.19 100 THR A C 1
ATOM 778 O O . THR A 1 100 ? 2.728 -15.470 2.728 1.00 97.19 100 THR A O 1
ATOM 781 N N . THR A 1 101 ? 4.381 -14.189 1.886 1.00 96.94 101 THR A N 1
ATOM 782 C CA . THR A 1 101 ? 5.193 -14.158 3.113 1.00 96.94 101 THR A CA 1
ATOM 783 C C . THR A 1 101 ? 4.455 -13.465 4.256 1.00 96.94 101 THR A C 1
ATOM 785 O O . THR A 1 101 ? 4.375 -14.013 5.357 1.00 96.94 101 THR A O 1
ATOM 788 N N . ILE A 1 102 ? 3.841 -12.307 3.997 1.00 95.69 102 ILE A N 1
ATOM 789 C CA . ILE A 1 102 ? 3.066 -11.560 5.001 1.00 95.69 102 ILE A CA 1
ATOM 790 C C . ILE A 1 102 ? 1.908 -12.407 5.524 1.00 95.69 102 ILE A C 1
ATOM 792 O O . ILE A 1 102 ? 1.724 -12.542 6.734 1.00 95.69 102 ILE A O 1
ATOM 796 N N . ARG A 1 103 ? 1.149 -13.042 4.626 1.00 94.00 103 ARG A N 1
ATOM 797 C CA . ARG A 1 103 ? 0.027 -13.907 5.016 1.00 94.00 103 ARG A CA 1
ATOM 798 C C . ARG A 1 103 ? 0.464 -15.121 5.819 1.00 94.00 103 ARG A C 1
ATOM 800 O O . ARG A 1 103 ? -0.231 -15.485 6.760 1.00 94.00 103 ARG A O 1
ATOM 807 N N . ALA A 1 104 ? 1.600 -15.723 5.476 1.00 93.00 104 ALA A N 1
ATOM 808 C CA . ALA A 1 104 ? 2.155 -16.842 6.230 1.00 93.00 104 ALA A CA 1
ATOM 809 C C . ALA A 1 104 ? 2.631 -16.430 7.636 1.00 93.00 104 ALA A C 1
ATOM 811 O O . ALA A 1 104 ? 2.588 -17.246 8.556 1.00 93.00 104 ALA A O 1
ATOM 812 N N . ALA A 1 105 ? 3.068 -15.179 7.810 1.00 91.75 105 ALA A N 1
ATOM 813 C CA . ALA A 1 105 ? 3.497 -14.634 9.096 1.00 91.75 105 ALA A CA 1
ATOM 814 C C . ALA A 1 105 ? 2.328 -14.192 9.997 1.00 91.75 105 ALA A C 1
ATOM 816 O O . ALA A 1 105 ? 2.504 -14.052 11.210 1.00 91.75 105 ALA A O 1
ATOM 817 N N . MET A 1 106 ? 1.138 -13.961 9.434 1.00 88.50 106 MET A N 1
ATOM 818 C CA . MET A 1 106 ? -0.050 -13.609 10.209 1.00 88.50 106 MET A CA 1
ATOM 819 C C . MET A 1 106 ? -0.649 -14.833 10.923 1.00 88.50 106 MET A C 1
ATOM 821 O O . MET A 1 106 ? -0.650 -15.937 10.375 1.00 88.50 106 MET A O 1
ATOM 825 N N . PRO A 1 107 ? -1.220 -14.663 12.131 1.00 78.56 107 PRO A N 1
ATOM 826 C CA . PRO A 1 107 ? -1.937 -15.736 12.804 1.00 78.56 107 PRO A CA 1
ATOM 827 C C . PRO A 1 107 ? -3.079 -16.275 11.933 1.00 78.56 107 PRO A C 1
ATOM 829 O O . PRO A 1 107 ? -3.904 -15.516 11.428 1.00 78.56 107 PRO A O 1
ATOM 832 N N . SER A 1 108 ? -3.172 -17.601 11.810 1.00 63.22 108 SER A N 1
ATOM 833 C CA . SER A 1 108 ? -4.315 -18.276 11.177 1.00 63.22 108 SER A CA 1
ATOM 834 C C . SER A 1 108 ? -5.591 -18.185 12.019 1.00 63.22 108 SER A C 1
ATOM 836 O O . SER A 1 108 ? -6.689 -18.442 11.529 1.00 63.22 108 SER A O 1
ATOM 838 N N . THR A 1 109 ? -5.441 -17.873 13.309 1.00 55.41 109 THR A N 1
ATOM 839 C CA . THR A 1 109 ? -6.549 -17.653 14.233 1.00 55.41 109 THR A CA 1
ATOM 840 C C . THR A 1 109 ? -7.082 -16.237 14.026 1.00 55.41 109 THR A C 1
ATOM 842 O O . THR A 1 109 ? -6.288 -15.297 14.041 1.00 55.41 109 THR A O 1
ATOM 845 N N . PRO A 1 110 ? -8.397 -16.052 13.864 1.00 53.41 110 PRO A N 1
ATOM 846 C CA . PRO A 1 110 ? -8.960 -14.748 13.549 1.00 53.41 110 PRO A CA 1
ATOM 847 C C . PRO A 1 110 ? -8.617 -13.696 14.599 1.00 53.41 110 PRO A C 1
ATOM 849 O O . PRO A 1 110 ? -8.920 -13.875 15.777 1.00 53.41 110 PRO A O 1
ATOM 852 N N . THR A 1 111 ? -8.009 -12.594 14.171 1.00 54.84 111 THR A N 1
ATOM 853 C CA . THR A 1 111 ? -7.766 -11.419 15.023 1.00 54.84 111 THR A CA 1
ATOM 854 C C . THR A 1 111 ? -8.854 -10.358 14.866 1.00 54.84 111 THR A C 1
ATOM 856 O O . THR A 1 111 ? -8.950 -9.439 15.676 1.00 54.84 111 THR A O 1
ATOM 859 N N . SER A 1 112 ? -9.721 -10.509 13.861 1.00 53.22 112 SER A N 1
ATOM 860 C CA . SER A 1 112 ? -10.938 -9.719 13.701 1.00 53.22 112 SER A CA 1
ATOM 861 C C . SER A 1 112 ? -12.144 -10.429 14.320 1.00 53.22 112 SER A C 1
ATOM 863 O O . SER A 1 112 ? -12.220 -11.660 14.359 1.00 53.22 112 SER A O 1
ATOM 865 N N . ALA A 1 113 ? -13.155 -9.652 14.719 1.00 49.00 113 ALA A N 1
ATOM 866 C CA . ALA A 1 113 ? -14.458 -10.180 15.135 1.00 49.00 113 ALA A CA 1
ATOM 867 C C . ALA A 1 113 ? -15.156 -11.031 14.043 1.00 49.00 113 ALA A C 1
ATOM 869 O O . ALA A 1 113 ? -16.126 -11.724 14.339 1.00 49.00 113 ALA A O 1
ATOM 870 N N . ALA A 1 114 ? -14.668 -10.991 12.794 1.00 48.66 114 ALA A N 1
ATOM 871 C CA . ALA A 1 114 ? -15.256 -11.640 11.625 1.00 48.66 114 ALA A CA 1
ATOM 872 C C . ALA A 1 114 ? -14.675 -13.028 11.292 1.00 48.66 114 ALA A C 1
ATOM 874 O O . ALA A 1 114 ? -15.129 -13.655 10.338 1.00 48.66 114 ALA A O 1
ATOM 875 N N . GLY A 1 115 ? -13.703 -13.547 12.047 1.00 49.53 115 GLY A N 1
ATOM 876 C CA . GLY A 1 115 ? -13.282 -14.936 11.846 1.00 49.53 115 GLY A CA 1
ATOM 877 C C . GLY A 1 115 ? -12.265 -15.174 10.711 1.00 49.53 115 GLY A C 1
ATOM 878 O O . GLY A 1 115 ? -12.047 -16.330 10.356 1.00 49.53 115 GLY A O 1
ATOM 879 N N . SER A 1 116 ? -11.633 -14.136 10.148 1.00 58.66 116 SER A N 1
ATOM 880 C CA . SER A 1 116 ? -10.640 -14.262 9.064 1.00 58.66 116 SER A CA 1
ATOM 881 C C . SER A 1 116 ? -9.264 -13.694 9.427 1.00 58.66 116 SER A C 1
ATOM 883 O O . SER A 1 116 ? -9.150 -12.830 10.303 1.00 58.66 116 SER A O 1
ATOM 885 N N . ALA A 1 117 ? -8.234 -14.144 8.697 1.00 74.19 117 ALA A N 1
ATOM 886 C CA . ALA A 1 117 ? -6.972 -13.415 8.578 1.00 74.19 117 ALA A CA 1
ATOM 887 C C . ALA A 1 117 ? -7.246 -11.971 8.125 1.00 74.19 117 ALA A C 1
ATOM 889 O O . ALA A 1 117 ? -8.267 -11.697 7.479 1.00 74.19 117 ALA A O 1
ATOM 890 N N . LEU A 1 118 ? -6.355 -11.049 8.486 1.00 88.12 118 LEU A N 1
ATOM 891 C CA . LEU A 1 118 ? -6.530 -9.651 8.121 1.00 88.12 118 LEU A CA 1
ATOM 892 C C . LEU A 1 118 ? -6.436 -9.456 6.605 1.00 88.12 118 LEU A C 1
ATOM 894 O O . LEU A 1 118 ? -5.557 -10.044 5.966 1.00 88.12 118 LEU A O 1
ATOM 898 N N . PRO A 1 119 ? -7.325 -8.634 6.027 1.00 93.56 119 PRO A N 1
ATOM 899 C CA . PRO A 1 119 ? -7.190 -8.181 4.656 1.00 93.56 119 PRO A CA 1
ATOM 900 C C . PRO A 1 119 ? -5.834 -7.529 4.390 1.00 93.56 119 PRO A C 1
ATOM 902 O O . PRO A 1 119 ? -5.277 -6.842 5.251 1.00 93.56 119 PRO A O 1
ATOM 905 N N . VAL A 1 120 ? -5.351 -7.713 3.165 1.00 96.31 120 VAL A N 1
ATOM 906 C CA . VAL A 1 120 ? -4.158 -7.041 2.650 1.00 96.31 120 VAL A CA 1
ATOM 907 C C . VAL A 1 120 ? -4.579 -6.103 1.522 1.00 96.31 120 VAL A C 1
ATOM 909 O O . VAL A 1 120 ? -5.354 -6.503 0.651 1.00 96.31 120 VAL A O 1
ATOM 912 N N . GLU A 1 121 ? -4.112 -4.865 1.567 1.00 97.69 121 GLU A N 1
ATOM 913 C CA . GLU A 1 121 ? -4.157 -3.888 0.476 1.00 97.69 121 GLU A CA 1
ATOM 914 C C . GLU A 1 121 ? -2.762 -3.827 -0.141 1.00 97.69 121 GLU A C 1
ATOM 916 O O . GLU A 1 121 ? -1.791 -3.813 0.593 1.00 97.69 121 GLU A O 1
ATOM 921 N N . GLU A 1 122 ? -2.640 -3.817 -1.461 1.00 98.19 122 GLU A N 1
ATOM 922 C CA . GLU A 1 122 ? -1.336 -3.635 -2.108 1.00 98.19 122 GLU A CA 1
ATOM 923 C C . GLU A 1 122 ? -0.925 -2.156 -2.076 1.00 98.19 122 GLU A C 1
ATOM 925 O O . GLU A 1 122 ? -1.713 -1.316 -2.503 1.00 98.19 122 GLU A O 1
ATOM 930 N N . LEU A 1 123 ? 0.271 -1.808 -1.593 1.00 97.88 123 LEU A N 1
ATOM 931 C CA . LEU A 1 123 ? 0.778 -0.430 -1.641 1.00 97.88 123 LEU A CA 1
ATOM 932 C C . LEU A 1 123 ? 2.014 -0.374 -2.547 1.00 97.88 123 LEU A C 1
ATOM 934 O O . LEU A 1 123 ? 3.154 -0.510 -2.102 1.00 97.88 123 LEU A O 1
ATOM 938 N N . GLY A 1 124 ? 1.755 -0.153 -3.835 1.00 95.75 124 GLY A N 1
ATOM 939 C CA . GLY A 1 124 ? 2.748 -0.210 -4.901 1.00 95.75 124 GLY A CA 1
ATOM 940 C C . GLY A 1 124 ? 3.530 1.091 -5.119 1.00 95.75 124 GLY A C 1
ATOM 941 O O . GLY A 1 124 ? 3.257 2.153 -4.547 1.00 95.75 124 GLY A O 1
ATOM 942 N N . GLN A 1 125 ? 4.510 1.022 -6.020 1.00 93.19 125 GLN A N 1
ATOM 943 C CA . GLN A 1 125 ? 5.421 2.118 -6.359 1.00 93.19 125 GLN A CA 1
ATOM 944 C C . GLN A 1 125 ? 4.977 2.886 -7.618 1.00 93.19 125 GLN A C 1
ATOM 946 O O . GLN A 1 125 ? 4.619 2.289 -8.626 1.00 93.19 125 GLN A O 1
ATOM 951 N N . THR A 1 126 ? 5.071 4.218 -7.595 1.00 91.69 126 THR A N 1
ATOM 952 C CA . THR A 1 126 ? 4.880 5.141 -8.744 1.00 91.69 126 THR A CA 1
ATOM 953 C C . THR A 1 126 ? 5.863 6.319 -8.723 1.00 91.69 126 THR A C 1
ATOM 955 O O . THR A 1 126 ? 5.584 7.405 -9.230 1.00 91.69 126 THR A O 1
ATOM 958 N N . TYR A 1 127 ? 7.004 6.128 -8.066 1.00 86.88 127 TYR A N 1
ATOM 959 C CA . TYR A 1 127 ? 8.050 7.132 -7.915 1.00 86.88 127 TYR A C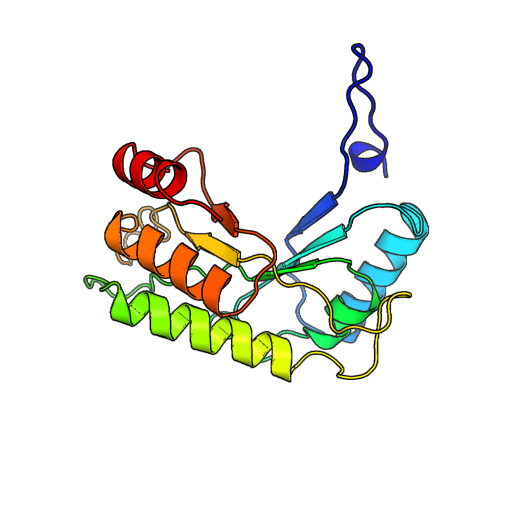A 1
ATOM 960 C C . TYR A 1 127 ? 9.421 6.515 -8.145 1.00 86.88 127 TYR A C 1
ATOM 962 O O . TYR A 1 127 ? 9.608 5.300 -8.047 1.00 86.88 127 TYR A O 1
ATOM 970 N N . ASP A 1 128 ? 10.391 7.374 -8.420 1.00 81.19 128 ASP A N 1
ATOM 971 C CA . ASP A 1 128 ? 11.800 7.014 -8.417 1.00 81.19 128 ASP A CA 1
ATOM 972 C C . ASP A 1 128 ? 12.358 7.135 -6.991 1.00 81.19 128 ASP A C 1
ATOM 974 O O . ASP A 1 128 ? 12.518 8.233 -6.463 1.00 81.19 128 ASP A O 1
ATOM 978 N N . MET A 1 129 ? 12.647 5.996 -6.361 1.00 76.12 129 MET A N 1
ATOM 979 C CA . MET A 1 129 ? 13.072 5.944 -4.960 1.00 76.12 129 MET A CA 1
ATOM 980 C C . MET A 1 129 ? 14.519 6.407 -4.724 1.00 76.12 129 MET A C 1
ATOM 982 O O . MET A 1 129 ? 14.879 6.709 -3.585 1.00 76.12 129 MET A O 1
ATOM 986 N N . TYR A 1 130 ? 15.364 6.471 -5.760 1.00 77.44 130 TYR A N 1
ATOM 987 C CA . TYR A 1 130 ? 16.808 6.698 -5.596 1.00 77.44 130 TYR A CA 1
ATOM 988 C C . TYR A 1 130 ? 17.363 7.846 -6.454 1.00 77.44 130 TYR A C 1
ATOM 990 O O . TYR A 1 130 ? 18.581 7.952 -6.644 1.00 77.44 130 TYR A O 1
ATOM 998 N N . SER A 1 131 ? 16.502 8.733 -6.962 1.00 66.06 131 SER A N 1
ATOM 999 C CA . SER A 1 131 ? 16.909 9.863 -7.810 1.00 66.06 131 SER A CA 1
ATOM 1000 C C . SER A 1 131 ? 17.906 10.809 -7.127 1.00 66.06 131 SER A C 1
ATOM 1002 O O . SER A 1 131 ? 18.844 11.290 -7.775 1.00 66.06 131 SER A O 1
ATOM 1004 N N . ASP A 1 132 ? 17.731 11.042 -5.822 1.00 64.88 132 ASP A N 1
ATOM 1005 C CA . ASP A 1 132 ? 18.294 12.206 -5.124 1.00 64.88 132 ASP A CA 1
ATOM 1006 C C . ASP A 1 132 ? 19.587 11.926 -4.342 1.00 64.88 132 ASP A C 1
ATOM 1008 O O . ASP A 1 132 ? 20.302 12.863 -3.985 1.00 64.88 132 ASP A O 1
ATOM 1012 N N . ASP A 1 133 ? 19.948 10.657 -4.124 1.00 65.44 133 ASP A N 1
ATOM 1013 C CA . ASP A 1 133 ? 21.216 10.287 -3.471 1.00 65.44 133 ASP A CA 1
ATOM 1014 C C . ASP A 1 133 ? 22.335 9.932 -4.471 1.00 65.44 133 ASP A C 1
ATOM 1016 O O . ASP A 1 133 ? 23.480 9.683 -4.089 1.00 65.44 133 ASP A O 1
ATOM 1020 N N . GLY A 1 134 ? 22.021 9.945 -5.773 1.00 55.72 134 GLY A N 1
ATOM 1021 C CA . GLY A 1 134 ? 22.960 9.634 -6.851 1.00 55.72 134 GLY A CA 1
ATOM 1022 C C . GLY A 1 134 ? 23.332 8.151 -6.960 1.00 55.72 134 GLY A C 1
ATOM 1023 O O . GLY A 1 134 ? 24.189 7.809 -7.778 1.00 55.72 134 GLY A O 1
ATOM 1024 N N . THR A 1 135 ? 22.691 7.277 -6.181 1.00 54.16 135 THR A N 1
ATOM 1025 C CA . THR A 1 135 ? 23.041 5.864 -6.017 1.00 54.16 135 THR A CA 1
ATOM 1026 C C . THR A 1 135 ? 21.814 4.964 -6.168 1.00 54.16 135 THR A C 1
ATOM 1028 O O . THR A 1 135 ? 21.384 4.291 -5.231 1.00 54.16 135 THR A O 1
ATOM 1031 N N . GLY A 1 136 ? 21.268 4.891 -7.380 1.00 64.81 136 GLY A N 1
ATOM 1032 C CA . GLY A 1 136 ? 20.284 3.861 -7.672 1.00 64.81 136 GLY A CA 1
ATOM 1033 C C . GLY A 1 136 ? 19.670 3.907 -9.056 1.00 64.81 136 GLY A C 1
ATOM 1034 O O . GLY A 1 136 ? 20.097 4.684 -9.915 1.00 64.81 136 GLY A O 1
ATOM 1035 N N . ASN A 1 137 ? 18.680 3.035 -9.261 1.00 69.31 137 ASN A N 1
ATOM 1036 C CA . ASN A 1 137 ? 17.779 3.127 -10.401 1.00 69.31 137 ASN A CA 1
ATOM 1037 C C . ASN A 1 137 ? 17.129 4.517 -10.414 1.00 69.31 137 ASN A C 1
ATOM 1039 O O . ASN A 1 137 ? 16.761 5.001 -9.354 1.00 69.31 137 ASN A O 1
ATOM 1043 N N . LYS A 1 138 ? 17.046 5.145 -11.593 1.00 73.31 138 LYS A N 1
ATOM 1044 C CA . LYS A 1 138 ? 16.581 6.535 -11.763 1.00 73.31 138 LYS A CA 1
ATOM 1045 C C . LYS A 1 138 ? 15.306 6.660 -12.599 1.00 73.31 138 LYS A C 1
ATOM 1047 O O . LYS A 1 138 ? 15.057 7.679 -13.247 1.00 73.31 138 LYS A O 1
ATOM 1052 N N . ALA A 1 139 ? 14.600 5.550 -12.759 1.00 80.75 139 ALA A N 1
ATOM 1053 C CA . ALA A 1 139 ? 13.417 5.478 -13.591 1.00 80.75 139 ALA A CA 1
ATOM 1054 C C . ALA A 1 139 ? 12.235 5.108 -12.700 1.00 80.75 139 ALA A C 1
ATOM 1056 O O . ALA A 1 139 ? 12.340 4.105 -11.994 1.00 80.75 139 ALA A O 1
ATOM 1057 N N . PRO A 1 140 ? 11.122 5.858 -12.749 1.00 85.19 140 PRO A N 1
ATOM 1058 C CA . PRO A 1 140 ? 9.891 5.397 -12.131 1.00 85.19 140 PRO A CA 1
ATOM 1059 C C . PRO A 1 140 ? 9.409 4.118 -12.836 1.00 85.19 140 PRO A C 1
ATOM 1061 O O . PRO A 1 140 ? 9.836 3.834 -13.970 1.00 85.19 140 PRO A O 1
ATOM 1064 N N . PRO A 1 141 ? 8.527 3.334 -12.203 1.00 91.56 141 PRO A N 1
ATOM 1065 C CA . PRO A 1 141 ? 7.966 2.158 -12.838 1.00 91.56 141 PRO A CA 1
ATOM 1066 C C . PRO A 1 141 ? 7.278 2.442 -14.178 1.00 91.56 141 PRO A C 1
ATOM 1068 O O . PRO A 1 141 ? 6.655 3.474 -14.423 1.00 91.56 141 PRO A O 1
ATOM 1071 N N . THR A 1 142 ? 7.375 1.481 -15.090 1.00 93.38 142 THR A N 1
ATOM 1072 C CA . THR A 1 142 ? 6.649 1.530 -16.358 1.00 93.38 142 THR A CA 1
ATOM 1073 C C . THR A 1 142 ? 5.178 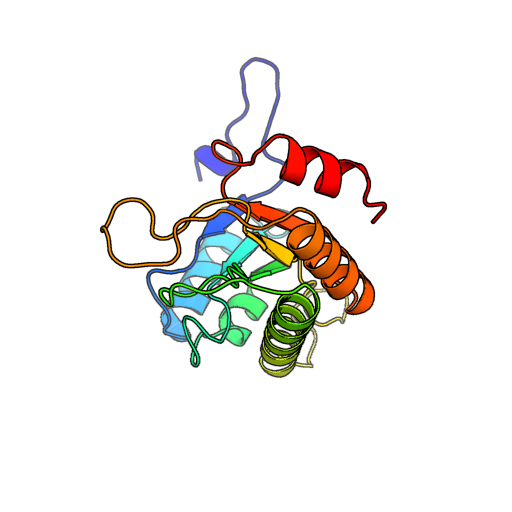1.163 -16.168 1.00 93.38 142 THR A C 1
ATOM 1075 O O . THR A 1 142 ? 4.799 0.442 -15.249 1.00 93.38 142 THR A O 1
ATOM 1078 N N . GLY A 1 143 ? 4.319 1.557 -17.112 1.00 94.00 143 GLY A N 1
ATOM 1079 C CA . GLY A 1 143 ? 2.908 1.150 -17.083 1.00 94.00 143 GLY A CA 1
ATOM 1080 C C . GLY A 1 143 ? 2.686 -0.371 -17.100 1.00 94.00 143 GLY A C 1
ATOM 1081 O O . GLY A 1 143 ? 1.704 -0.858 -16.547 1.00 94.00 143 GLY A O 1
ATOM 1082 N N . ALA A 1 144 ? 3.612 -1.134 -17.693 1.00 95.56 144 ALA A N 1
ATOM 1083 C CA . ALA A 1 144 ? 3.569 -2.596 -17.672 1.00 95.56 144 ALA A CA 1
ATOM 1084 C C . ALA A 1 144 ? 3.866 -3.167 -16.277 1.00 95.56 144 ALA A C 1
ATOM 1086 O O . ALA A 1 144 ? 3.262 -4.163 -15.891 1.00 95.56 144 ALA A O 1
ATOM 1087 N N . GLU A 1 145 ? 4.765 -2.531 -15.524 1.00 96.62 145 GLU A N 1
ATOM 1088 C CA . GLU A 1 145 ? 5.035 -2.877 -14.127 1.00 96.62 145 GLU A CA 1
ATOM 1089 C C . GLU A 1 145 ? 3.808 -2.596 -13.256 1.00 96.62 145 GLU A C 1
ATOM 1091 O O . GLU A 1 145 ? 3.338 -3.509 -12.588 1.00 96.62 145 GLU A O 1
ATOM 1096 N N . ILE A 1 146 ? 3.209 -1.403 -13.375 1.00 96.75 146 ILE A N 1
ATOM 1097 C CA . ILE A 1 146 ? 1.976 -1.033 -12.654 1.00 96.75 146 ILE A CA 1
ATOM 1098 C C . ILE A 1 146 ? 0.821 -2.002 -12.950 1.00 96.75 146 ILE A C 1
ATOM 1100 O O . ILE A 1 146 ? 0.098 -2.421 -12.051 1.00 96.75 146 ILE A O 1
ATOM 1104 N N . GLN A 1 147 ? 0.622 -2.378 -14.217 1.00 97.62 147 GLN A N 1
ATOM 1105 C CA . GLN A 1 147 ? -0.408 -3.358 -14.576 1.00 97.62 147 GLN A CA 1
ATOM 1106 C C . GLN A 1 147 ? -0.125 -4.733 -13.971 1.00 97.62 147 GLN A C 1
ATOM 1108 O O . GLN A 1 147 ? -1.057 -5.401 -13.530 1.00 97.62 147 GLN A O 1
ATOM 1113 N N . SER A 1 148 ? 1.141 -5.153 -13.954 1.00 98.38 148 SER A N 1
ATOM 1114 C CA . SER A 1 148 ? 1.535 -6.431 -13.368 1.00 98.38 148 SER A CA 1
ATOM 1115 C C . SER A 1 148 ? 1.290 -6.462 -11.865 1.00 98.38 148 SER A C 1
ATOM 1117 O O . SER A 1 148 ? 0.774 -7.460 -11.372 1.00 98.38 148 SER A O 1
ATOM 1119 N N . ASP A 1 149 ? 1.627 -5.384 -11.162 1.00 98.38 149 ASP A N 1
ATOM 1120 C CA . ASP A 1 149 ? 1.364 -5.207 -9.735 1.00 98.38 149 ASP A CA 1
ATOM 1121 C C . ASP A 1 149 ? -0.137 -5.359 -9.424 1.00 98.38 149 ASP A C 1
ATOM 1123 O O . ASP A 1 149 ? -0.560 -6.324 -8.784 1.00 98.38 149 ASP A O 1
ATOM 1127 N N . LEU A 1 150 ? -0.972 -4.516 -10.042 1.00 98.56 150 LEU A N 1
ATOM 1128 C CA . LEU A 1 150 ? -2.430 -4.531 -9.874 1.00 98.56 150 LEU A CA 1
ATOM 1129 C C . LEU A 1 150 ? -3.065 -5.896 -10.185 1.00 98.56 150 LEU A C 1
ATOM 1131 O O . LEU A 1 150 ? -3.928 -6.380 -9.445 1.00 98.56 150 LEU A O 1
ATOM 1135 N N . GLN A 1 151 ? -2.651 -6.532 -11.286 1.00 98.56 151 GLN A N 1
ATOM 1136 C CA . GLN A 1 151 ? -3.137 -7.858 -11.676 1.00 98.56 151 GLN A CA 1
ATOM 1137 C C . GLN A 1 151 ? -2.759 -8.921 -10.645 1.00 98.56 151 GLN A C 1
ATOM 1139 O O . GLN A 1 151 ? -3.601 -9.749 -10.289 1.00 98.56 151 GLN A O 1
ATOM 1144 N N . THR A 1 152 ? -1.518 -8.882 -10.161 1.00 98.81 152 THR A N 1
ATOM 1145 C CA . THR A 1 152 ? -0.987 -9.849 -9.195 1.00 98.81 152 THR A CA 1
ATOM 1146 C C . THR A 1 152 ? -1.678 -9.692 -7.847 1.00 98.81 152 THR A C 1
ATOM 1148 O O . THR A 1 152 ? -2.225 -10.665 -7.327 1.00 98.81 152 THR A O 1
ATOM 1151 N N . ALA A 1 153 ? -1.758 -8.468 -7.323 1.00 98.62 153 ALA A N 1
ATOM 1152 C CA . ALA A 1 153 ? -2.442 -8.165 -6.072 1.00 98.62 153 ALA A CA 1
ATOM 1153 C C . ALA A 1 153 ? -3.909 -8.619 -6.089 1.00 98.62 153 ALA A C 1
ATOM 1155 O O . ALA A 1 153 ? -4.368 -9.317 -5.177 1.00 98.62 153 ALA A O 1
ATOM 1156 N N . ARG A 1 154 ? -4.642 -8.312 -7.169 1.00 98.50 154 ARG A N 1
ATOM 1157 C CA . ARG A 1 154 ? -6.023 -8.780 -7.346 1.00 98.50 154 ARG A CA 1
ATOM 1158 C C . ARG A 1 154 ? -6.106 -10.306 -7.402 1.00 98.50 154 ARG A C 1
ATOM 1160 O O . ARG A 1 154 ? -6.967 -10.889 -6.744 1.00 98.50 154 ARG A O 1
ATOM 1167 N N . ALA A 1 155 ? -5.230 -10.963 -8.165 1.00 98.50 155 ALA A N 1
ATOM 1168 C CA . ALA A 1 155 ? -5.213 -12.423 -8.292 1.00 98.50 155 ALA A CA 1
ATOM 1169 C C . ALA A 1 155 ? -4.911 -13.124 -6.957 1.00 98.50 155 ALA A C 1
ATOM 1171 O O . ALA A 1 155 ? -5.450 -14.197 -6.683 1.00 98.50 155 ALA A O 1
ATOM 1172 N N . LEU A 1 156 ? -4.103 -12.495 -6.103 1.00 97.75 156 LEU A N 1
ATOM 1173 C CA . LEU A 1 156 ? -3.827 -12.961 -4.749 1.00 97.75 156 LEU A CA 1
ATOM 1174 C C . LEU A 1 156 ? -4.964 -12.631 -3.775 1.00 97.75 156 LEU A C 1
ATOM 1176 O O . LEU A 1 156 ? -4.951 -13.122 -2.650 1.00 97.75 156 LEU A O 1
ATOM 1180 N N . GLY A 1 157 ? -5.973 -11.852 -4.160 1.00 96.94 157 GLY A N 1
ATOM 1181 C CA . GLY A 1 157 ? -7.106 -11.505 -3.303 1.00 96.94 157 GLY A CA 1
ATOM 1182 C C . GLY A 1 157 ? -6.799 -10.389 -2.306 1.00 96.94 157 GLY A C 1
ATOM 1183 O O . GLY A 1 157 ? -7.354 -10.392 -1.207 1.00 96.94 157 GLY A O 1
ATOM 1184 N N . CYS A 1 158 ? -5.893 -9.469 -2.646 1.00 97.88 158 CYS A N 1
ATOM 1185 C CA . CYS A 1 158 ? -5.841 -8.176 -1.967 1.00 97.88 158 CYS A CA 1
ATOM 1186 C C . CYS A 1 158 ? -7.195 -7.458 -2.126 1.00 97.88 158 CYS A C 1
ATOM 1188 O O . CYS A 1 158 ? -7.924 -7.680 -3.096 1.00 97.88 158 CYS A O 1
ATOM 1190 N N . ILE A 1 159 ? -7.563 -6.618 -1.159 1.00 96.75 159 ILE A N 1
ATOM 1191 C CA . ILE A 1 159 ? -8.868 -5.930 -1.157 1.00 96.75 159 ILE A CA 1
ATOM 1192 C C . ILE A 1 159 ? -8.879 -4.642 -1.978 1.00 96.75 159 ILE A C 1
ATOM 1194 O O . ILE A 1 159 ? -9.948 -4.157 -2.341 1.00 96.75 159 ILE A O 1
ATOM 1198 N N . GLY A 1 160 ? -7.700 -4.113 -2.280 1.00 96.94 160 GLY A N 1
ATOM 1199 C CA . GLY A 1 160 ? -7.479 -2.881 -3.017 1.00 96.94 160 GLY A CA 1
ATOM 1200 C C . GLY A 1 160 ? -5.999 -2.721 -3.334 1.00 96.94 160 GLY A C 1
ATOM 1201 O O . GLY A 1 160 ? -5.181 -3.548 -2.914 1.00 96.94 160 GLY A O 1
ATOM 1202 N N . ALA A 1 161 ? -5.689 -1.640 -4.042 1.00 97.19 161 ALA A N 1
ATOM 1203 C CA . ALA A 1 161 ? -4.333 -1.152 -4.200 1.00 97.19 161 ALA A CA 1
ATOM 1204 C C . ALA A 1 161 ? -4.281 0.370 -4.024 1.00 97.19 161 ALA A C 1
ATOM 1206 O O . ALA A 1 161 ? -5.210 1.083 -4.422 1.00 97.19 161 ALA A O 1
ATOM 1207 N N . SER A 1 162 ? -3.172 0.852 -3.484 1.00 96.06 162 SER A N 1
ATOM 1208 C CA . SER A 1 162 ? -2.767 2.251 -3.433 1.00 96.06 162 SER A CA 1
ATOM 1209 C C . SER A 1 162 ? -1.328 2.394 -3.927 1.00 96.06 162 SER A C 1
ATOM 1211 O O . SER A 1 162 ? -0.647 1.408 -4.194 1.00 96.06 162 SER A O 1
ATOM 1213 N N . PHE A 1 163 ? -0.883 3.635 -4.130 1.00 95.00 163 PHE A N 1
ATOM 1214 C CA . PHE A 1 163 ? 0.438 3.917 -4.681 1.00 95.00 163 PHE A CA 1
ATOM 1215 C C . PHE A 1 163 ? 1.103 5.086 -3.971 1.00 95.00 163 PHE A C 1
ATOM 1217 O O . PHE A 1 163 ? 0.462 6.103 -3.690 1.00 95.00 163 PHE A O 1
ATOM 1224 N N . PHE A 1 164 ? 2.411 4.965 -3.775 1.00 91.75 164 PHE A N 1
ATOM 1225 C CA . PHE A 1 164 ? 3.286 6.058 -3.369 1.00 91.75 164 PHE A CA 1
ATOM 1226 C C . PHE A 1 164 ? 4.273 6.353 -4.514 1.00 91.75 164 PHE A C 1
ATOM 1228 O O . PHE A 1 164 ? 4.705 5.417 -5.173 1.00 91.75 164 PHE A O 1
ATOM 1235 N N . GLU A 1 165 ? 4.623 7.587 -4.886 1.00 88.06 165 GLU A N 1
ATOM 1236 C CA . GLU A 1 165 ? 4.162 8.880 -4.372 1.00 88.06 165 GLU A CA 1
ATOM 1237 C C . GLU A 1 165 ? 3.413 9.680 -5.463 1.00 88.06 165 GLU A C 1
ATOM 1239 O O . GLU A 1 165 ? 3.996 10.071 -6.479 1.00 88.06 165 GLU A O 1
ATOM 1244 N N . TRP A 1 166 ? 2.127 9.988 -5.220 1.00 84.44 166 TRP A N 1
ATOM 1245 C CA . TRP A 1 166 ? 1.209 10.648 -6.170 1.00 84.44 166 TRP A CA 1
ATOM 1246 C C . TRP A 1 166 ? 1.721 11.970 -6.780 1.00 84.44 166 TRP A C 1
ATOM 1248 O O . TRP A 1 166 ? 1.328 12.306 -7.899 1.00 84.44 166 TRP A O 1
ATOM 1258 N N . GLN A 1 167 ? 2.595 12.725 -6.093 1.00 87.06 167 GLN A N 1
ATOM 1259 C CA . GLN A 1 167 ? 3.190 13.961 -6.630 1.00 87.06 167 GLN A CA 1
ATOM 1260 C C . GLN A 1 167 ? 4.143 13.700 -7.804 1.00 87.06 167 GLN A C 1
ATOM 1262 O O . GLN A 1 167 ? 4.396 14.610 -8.596 1.00 87.06 167 GLN A O 1
ATOM 1267 N N . THR A 1 168 ? 4.687 12.487 -7.905 1.00 86.94 168 THR A N 1
ATOM 1268 C CA . THR A 1 168 ? 5.689 12.108 -8.912 1.00 86.94 168 THR A CA 1
ATOM 1269 C C . THR A 1 168 ? 5.169 11.099 -9.933 1.00 86.94 168 THR A C 1
ATOM 1271 O O . THR A 1 168 ? 5.799 10.925 -10.976 1.00 86.94 168 THR A O 1
ATOM 1274 N N . THR A 1 169 ? 3.984 10.524 -9.696 1.00 89.75 169 THR A N 1
ATOM 1275 C CA . THR A 1 169 ? 3.307 9.628 -10.636 1.00 89.75 169 THR A CA 1
ATOM 1276 C C . THR A 1 169 ? 3.121 10.297 -12.000 1.00 89.75 169 THR A C 1
ATOM 1278 O O . THR A 1 169 ? 2.411 11.297 -12.167 1.00 89.75 169 THR A O 1
ATOM 1281 N N . THR A 1 170 ? 3.738 9.710 -13.016 1.00 88.69 170 THR A N 1
ATOM 1282 C CA . THR A 1 170 ? 3.696 10.163 -14.401 1.00 88.69 170 THR A CA 1
ATOM 1283 C C . THR A 1 170 ? 2.328 9.927 -15.042 1.00 88.69 170 THR A C 1
ATOM 1285 O O . THR A 1 170 ? 1.513 9.102 -14.623 1.00 88.69 170 THR A O 1
ATOM 1288 N N . GLN A 1 171 ? 2.071 10.617 -16.156 1.00 89.88 171 GLN A N 1
ATOM 1289 C CA . GLN A 1 171 ? 0.834 10.447 -16.925 1.00 89.88 171 GLN A CA 1
ATOM 1290 C C . GLN A 1 171 ? 0.630 9.003 -17.427 1.00 89.88 171 GLN A C 1
ATOM 1292 O O . GLN A 1 171 ? -0.513 8.559 -17.564 1.00 89.88 171 GLN A O 1
ATOM 1297 N N . ALA A 1 172 ? 1.718 8.284 -17.724 1.00 87.94 172 ALA A N 1
ATOM 1298 C CA . ALA A 1 172 ? 1.671 6.902 -18.195 1.00 87.94 172 ALA A CA 1
ATOM 1299 C C . ALA A 1 172 ? 1.298 5.926 -17.066 1.00 87.94 172 ALA A C 1
ATOM 1301 O O . ALA A 1 172 ? 0.486 5.023 -17.281 1.00 87.94 172 ALA A O 1
ATOM 1302 N N . GLU A 1 173 ? 1.821 6.144 -15.859 1.00 92.12 173 GLU A N 1
ATOM 1303 C CA . GLU A 1 173 ? 1.431 5.389 -14.663 1.00 92.12 173 GLU A CA 1
ATOM 1304 C C . GLU A 1 173 ? -0.041 5.657 -14.325 1.00 92.12 173 GLU A C 1
ATOM 1306 O O . GLU A 1 173 ? -0.824 4.713 -14.245 1.00 92.12 173 GLU A O 1
ATOM 1311 N N . TRP A 1 174 ? -0.482 6.923 -14.300 1.00 93.94 174 TRP A N 1
ATOM 1312 C CA . TRP A 1 174 ? -1.901 7.264 -14.111 1.00 93.94 174 TRP A CA 1
ATOM 1313 C C . TRP A 1 174 ? -2.824 6.636 -15.156 1.00 93.94 174 TRP A C 1
ATOM 1315 O O . TRP A 1 174 ? -3.949 6.240 -14.843 1.00 93.94 174 TRP A O 1
ATOM 1325 N N . ALA A 1 175 ? -2.399 6.580 -16.421 1.00 94.56 175 ALA A N 1
ATOM 1326 C CA . ALA A 1 175 ? -3.171 5.920 -17.469 1.00 94.56 175 ALA A CA 1
ATOM 1327 C C . ALA A 1 175 ? -3.303 4.417 -17.198 1.00 94.56 175 ALA A C 1
ATOM 1329 O O . ALA A 1 175 ? -4.390 3.871 -17.372 1.00 94.56 175 ALA A O 1
ATOM 1330 N N . SER A 1 176 ? -2.231 3.786 -16.722 1.00 94.94 176 SER A N 1
ATOM 1331 C CA . SER A 1 176 ? -2.214 2.369 -16.365 1.00 94.94 176 SER A CA 1
ATOM 1332 C C . SER A 1 176 ? -3.139 2.096 -15.178 1.00 94.94 176 SER A C 1
ATOM 1334 O O . SER A 1 176 ? -4.023 1.255 -15.298 1.00 94.94 176 SER A O 1
ATOM 1336 N N . ILE A 1 177 ? -3.042 2.876 -14.097 1.00 95.69 177 ILE A N 1
ATOM 1337 C CA . ILE A 1 177 ? -3.920 2.752 -12.919 1.00 95.69 177 ILE A CA 1
ATOM 1338 C C . ILE A 1 177 ? -5.396 2.871 -13.324 1.00 95.69 177 ILE A C 1
ATOM 1340 O O . ILE A 1 177 ? -6.206 2.009 -12.999 1.00 95.69 177 ILE A O 1
ATOM 1344 N N . LYS A 1 178 ? -5.756 3.899 -14.106 1.00 96.00 178 LYS A N 1
ATOM 1345 C CA . LYS A 1 178 ? -7.153 4.143 -14.516 1.00 96.00 178 LYS A CA 1
ATOM 1346 C C . LYS A 1 178 ? -7.737 3.088 -15.453 1.00 96.00 178 LYS A C 1
ATOM 1348 O O . LYS A 1 178 ? -8.955 2.970 -15.538 1.00 96.00 178 LYS A O 1
ATOM 1353 N N . GLN A 1 179 ? -6.902 2.398 -16.225 1.00 96.12 179 GLN A N 1
ATOM 1354 C CA . GLN A 1 179 ? -7.359 1.346 -17.137 1.00 96.12 179 GLN A CA 1
ATOM 1355 C C . GLN A 1 179 ? -7.653 0.038 -16.405 1.00 96.12 179 GLN A C 1
ATOM 1357 O O . GLN A 1 179 ? -8.403 -0.793 -16.920 1.00 96.12 179 GLN A O 1
ATOM 1362 N N . PHE A 1 180 ? -7.069 -0.158 -15.223 1.00 96.69 180 PHE A N 1
ATOM 1363 C CA . PHE A 1 180 ? -7.288 -1.362 -14.448 1.00 96.69 180 PHE A CA 1
ATOM 1364 C C . PHE A 1 180 ? -8.676 -1.354 -13.800 1.00 96.69 180 PHE A C 1
ATOM 1366 O O . PHE A 1 180 ? -9.108 -0.368 -13.210 1.00 96.69 180 PHE A O 1
ATOM 1373 N N . SER A 1 181 ? -9.385 -2.475 -13.913 1.00 94.88 181 SER A N 1
ATOM 1374 C CA . SER A 1 181 ? -10.664 -2.695 -13.234 1.00 94.88 181 SER A CA 1
ATOM 1375 C C . SER A 1 181 ? -10.446 -3.684 -12.099 1.00 94.88 181 SER A C 1
ATOM 1377 O O . SER A 1 181 ? -10.231 -4.868 -12.379 1.00 94.88 181 SER A O 1
ATOM 1379 N N . TRP A 1 182 ? -10.485 -3.191 -10.858 1.00 94.25 182 TRP A N 1
ATOM 1380 C CA . TRP A 1 182 ? -10.331 -3.995 -9.641 1.00 94.25 182 TRP A CA 1
ATOM 1381 C C . TRP A 1 182 ? -11.407 -5.077 -9.493 1.00 94.25 182 TRP A C 1
ATOM 1383 O O . TRP A 1 182 ? -12.520 -4.925 -10.043 1.00 94.25 182 TRP A O 1
#

Foldseek 3Di:
DCQQPDADPVRDHDQADEDEDEPDQDLVVLLVVLVVVCVVNDDRHAYEYAYAFCVVPVSRQLQSVQQRHQEYEYALEQFDLAADDDALVSLLVSLVVRVVSSQVNHDCAHSDPPGGRHAYEYEYEQAQPCCPVPGGHNDGDALSNLLSNQVNCVVVPHPYYHYPDPVRRDPRVVVSVVVDDD

Radius of gyration: 17.06 Å; chains: 1; bounding box: 41×42×41 Å

pLDDT: mean 88.91, std 11.73, range [48.66, 98.81]

Secondary structure (DSSP, 8-state):
-TTTT-B-TT--B-SEEEEE--S---HHHHHHHHHHHHHHH-TTSEEEEEEE-TTT-TT--HHHHTTT-SEEEEEE----SS-----HHHHHHHHHHHHHHHHHHS-SS--STTSSPPPB-EEEE-S-TTSSSSSS---PPPHHHHHHHHHHHHHTT-S-EEEE-TTT--HHHHHHHHH---